Protein AF-A0A4P5XWU2-F1 (afdb_monomer_lite)

Foldseek 3Di:
DDDDPCVVVQVVCAQVLNHPDRPPPDDDPVVVCCCVPPVVCPVVVVPVD

Sequence (49 aa):
MDYDVYSNWGNWAYVAGVGNDPRENRRFNIAHQAETYDPEGAYQKLWLD

pLDDT: mean 92.23, std 7.58, range [69.31, 98.31]

Radius of gyration: 14.62 Å; chains: 1; bounding box: 36×25×29 Å

Secondary structure (DSSP, 8-state):
----HHHHHHHHHHHTT-SSS--TT----HHHHHHHH-TT-HHHHHHH-

Structure (mmCIF, N/CA/C/O backbone):
data_AF-A0A4P5XWU2-F1
#
_entry.id   AF-A0A4P5XWU2-F1
#
loop_
_atom_site.group_PDB
_atom_site.id
_atom_site.type_symbol
_atom_site.label_atom_id
_atom_site.label_alt_id
_atom_site.label_comp_id
_atom_site.label_asym_id
_atom_site.label_entity_id
_atom_site.label_seq_id
_atom_site.pdbx_PDB_ins_code
_atom_site.Cartn_x
_atom_site.Cartn_y
_atom_site.Cartn_z
_atom_site.occupancy
_atom_site.B_iso_or_equiv
_atom_site.auth_seq_id
_atom_site.auth_comp_id
_atom_site.auth_asym_id
_atom_site.auth_atom_id
_atom_site.pdbx_PDB_model_num
ATOM 1 N N . MET A 1 1 ? -8.459 15.409 -4.582 1.00 81.62 1 MET A N 1
ATOM 2 C CA . MET A 1 1 ? -7.841 14.971 -5.849 1.00 81.62 1 MET A CA 1
ATOM 3 C C . MET A 1 1 ? -6.455 15.581 -5.901 1.00 81.62 1 MET A C 1
ATOM 5 O O . MET A 1 1 ? -6.361 16.799 -5.839 1.00 81.62 1 MET A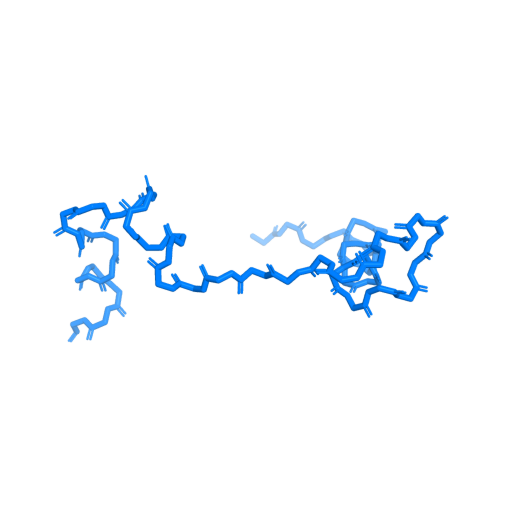 O 1
ATOM 9 N N . ASP A 1 2 ? -5.421 14.750 -5.922 1.00 95.56 2 ASP A N 1
ATOM 10 C CA . ASP A 1 2 ? -4.016 15.089 -5.634 1.00 95.56 2 ASP A CA 1
ATOM 11 C C . ASP A 1 2 ? -3.041 14.456 -6.645 1.00 95.56 2 ASP A C 1
ATOM 13 O O . ASP A 1 2 ? -1.863 14.267 -6.361 1.00 95.56 2 ASP A O 1
ATOM 17 N N . TYR A 1 3 ? -3.540 14.115 -7.837 1.00 95.50 3 TYR A N 1
ATOM 18 C CA . TYR A 1 3 ? -2.734 13.481 -8.870 1.00 95.50 3 TYR A CA 1
ATOM 19 C C . TYR A 1 3 ? -1.536 14.349 -9.267 1.00 95.50 3 TYR A C 1
ATOM 21 O O . TYR A 1 3 ? -1.693 15.460 -9.775 1.00 95.50 3 TYR A O 1
ATOM 29 N N . A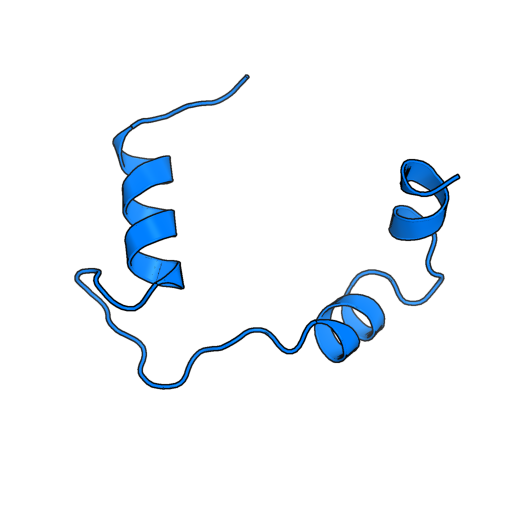SP A 1 4 ? -0.351 13.766 -9.117 1.00 97.75 4 ASP A N 1
ATOM 30 C CA . ASP A 1 4 ? 0.901 14.239 -9.687 1.00 97.75 4 ASP A CA 1
ATOM 31 C C . ASP A 1 4 ? 1.526 13.107 -10.510 1.00 97.75 4 ASP A C 1
ATOM 33 O O . ASP A 1 4 ? 1.689 11.981 -10.028 1.00 97.75 4 ASP A O 1
ATOM 37 N N . VAL A 1 5 ? 1.858 13.392 -11.773 1.00 96.88 5 VAL A N 1
ATOM 38 C CA . VAL A 1 5 ? 2.309 12.374 -12.734 1.00 96.88 5 VAL A CA 1
ATOM 39 C C . VAL A 1 5 ? 3.588 11.683 -12.271 1.00 96.88 5 VAL A C 1
ATOM 41 O O . VAL A 1 5 ? 3.693 10.460 -12.372 1.00 96.88 5 VAL A O 1
ATOM 44 N N . TYR A 1 6 ? 4.534 12.434 -11.712 1.00 95.94 6 TYR A N 1
ATOM 45 C CA . TYR A 1 6 ? 5.818 11.888 -11.293 1.00 95.94 6 TYR A CA 1
ATOM 46 C C . TYR A 1 6 ? 5.673 11.053 -10.022 1.00 95.94 6 TYR A C 1
ATOM 48 O O . TYR A 1 6 ? 6.153 9.919 -9.975 1.00 95.94 6 TYR A O 1
ATOM 56 N N . SER A 1 7 ? 4.952 11.570 -9.028 1.00 95.62 7 SER A N 1
ATOM 57 C CA . SER A 1 7 ? 4.713 10.888 -7.754 1.00 95.62 7 SER A CA 1
ATOM 58 C C . SER A 1 7 ? 3.915 9.602 -7.951 1.00 95.62 7 SER A C 1
ATOM 60 O O . SER A 1 7 ? 4.276 8.559 -7.408 1.00 95.62 7 SER A O 1
ATOM 62 N N . ASN A 1 8 ? 2.862 9.637 -8.772 1.00 96.62 8 ASN A N 1
ATOM 63 C CA . ASN A 1 8 ? 2.036 8.461 -9.017 1.00 96.62 8 ASN A CA 1
ATOM 64 C C . ASN A 1 8 ? 2.818 7.371 -9.765 1.00 96.62 8 ASN A C 1
ATOM 66 O O . ASN A 1 8 ? 2.968 6.262 -9.253 1.00 96.62 8 ASN A O 1
ATOM 70 N N . TRP A 1 9 ? 3.356 7.671 -10.952 1.00 95.62 9 TRP A N 1
ATOM 71 C CA . TRP A 1 9 ? 4.054 6.659 -11.756 1.00 95.62 9 TRP A CA 1
ATOM 72 C C . TRP A 1 9 ? 5.348 6.171 -11.096 1.00 95.62 9 TRP A C 1
ATOM 74 O O . TRP A 1 9 ? 5.658 4.982 -11.181 1.00 95.62 9 TRP A O 1
ATOM 84 N N . GLY A 1 10 ? 6.064 7.046 -10.384 1.00 94.56 10 GLY A N 1
ATOM 85 C CA . GLY A 1 10 ? 7.246 6.672 -9.609 1.00 94.56 10 GLY A CA 1
ATOM 86 C C . GLY A 1 10 ? 6.925 5.670 -8.498 1.00 94.56 10 GLY A C 1
ATOM 87 O O . GLY A 1 10 ? 7.579 4.630 -8.405 1.00 94.56 10 GLY A O 1
ATOM 88 N N . ASN A 1 11 ? 5.876 5.924 -7.706 1.00 94.06 11 ASN A N 1
ATOM 89 C CA . ASN A 1 11 ? 5.439 4.999 -6.656 1.00 94.06 11 ASN A CA 1
ATOM 90 C C . ASN A 1 11 ? 4.933 3.668 -7.231 1.00 94.06 11 ASN A C 1
ATOM 92 O O . ASN A 1 11 ? 5.233 2.609 -6.679 1.00 94.06 11 ASN A O 1
ATOM 96 N N . TRP A 1 12 ? 4.225 3.690 -8.364 1.00 94.31 12 TRP A N 1
ATOM 97 C CA . TRP A 1 12 ? 3.783 2.463 -9.037 1.00 94.31 12 TRP A CA 1
ATOM 98 C C . TRP A 1 12 ? 4.953 1.616 -9.544 1.00 94.31 12 TRP A C 1
ATOM 100 O O . TRP A 1 12 ? 4.979 0.408 -9.307 1.00 94.31 12 TRP A O 1
ATOM 110 N N . ALA A 1 13 ? 5.948 2.237 -10.181 1.00 93.62 13 ALA A N 1
ATOM 111 C CA . ALA A 1 13 ? 7.157 1.540 -10.615 1.00 93.62 13 ALA A CA 1
ATOM 112 C C . ALA A 1 13 ? 7.941 0.963 -9.423 1.00 93.62 13 ALA A C 1
ATOM 114 O O . ALA A 1 13 ? 8.467 -0.149 -9.511 1.00 93.62 13 ALA A O 1
ATOM 115 N N . TYR A 1 14 ? 7.974 1.685 -8.296 1.00 92.00 14 TYR A N 1
ATOM 116 C CA . TYR A 1 14 ? 8.583 1.220 -7.051 1.00 92.00 14 TYR A CA 1
ATOM 117 C C . TYR A 1 14 ? 7.889 -0.027 -6.491 1.00 92.00 14 TYR A C 1
ATOM 119 O O . TYR A 1 14 ? 8.546 -1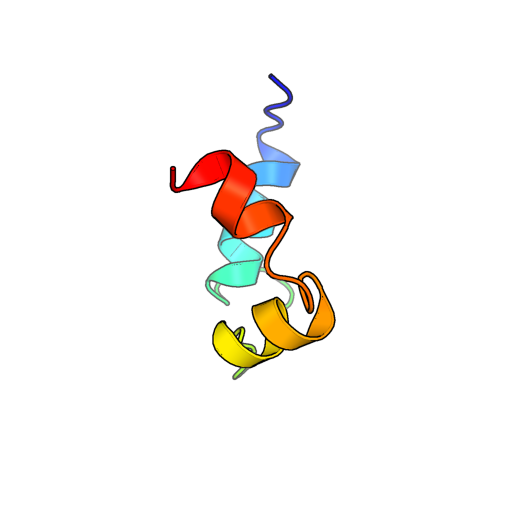.035 -6.237 1.00 92.00 14 TYR A O 1
ATOM 127 N N . VAL A 1 15 ? 6.561 0.012 -6.344 1.00 91.44 15 VAL A N 1
ATOM 128 C CA . VAL A 1 15 ? 5.765 -1.116 -5.827 1.00 91.44 15 VAL A CA 1
ATOM 129 C C . VAL A 1 15 ? 5.868 -2.341 -6.737 1.00 91.44 15 VAL A C 1
ATOM 131 O O . VAL A 1 15 ? 5.935 -3.465 -6.244 1.00 91.44 15 VAL A O 1
ATOM 134 N N . ALA A 1 16 ? 5.923 -2.138 -8.055 1.00 91.00 16 ALA A N 1
ATOM 135 C CA . ALA A 1 16 ? 6.091 -3.215 -9.029 1.00 91.00 16 ALA A CA 1
ATOM 136 C C . ALA A 1 16 ? 7.538 -3.741 -9.129 1.00 91.00 16 ALA A C 1
ATOM 138 O O . ALA A 1 16 ? 7.774 -4.736 -9.813 1.00 91.00 16 ALA A O 1
ATOM 139 N N . GLY A 1 17 ? 8.505 -3.093 -8.470 1.00 90.50 17 GLY A N 1
ATOM 140 C CA . GLY A 1 17 ? 9.916 -3.480 -8.516 1.00 90.50 17 GLY A CA 1
ATOM 141 C C . GLY A 1 17 ? 10.602 -3.219 -9.862 1.00 90.50 17 GLY A C 1
ATOM 142 O O . GLY A 1 17 ? 11.659 -3.784 -10.114 1.00 90.50 17 GLY A O 1
ATOM 143 N N . VAL A 1 18 ? 10.020 -2.376 -10.723 1.00 91.19 18 VAL A N 1
ATOM 144 C CA . V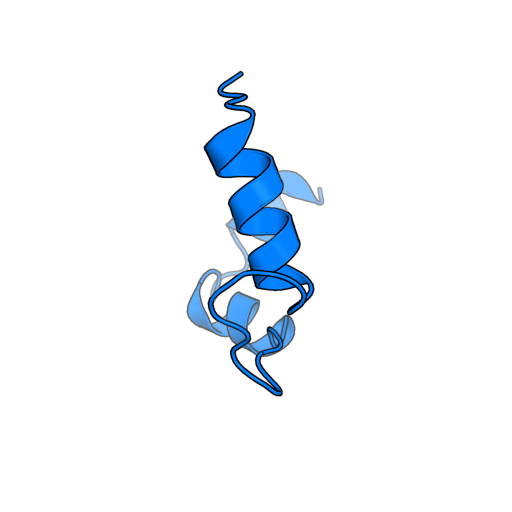AL A 1 18 ? 10.556 -2.015 -12.056 1.00 91.19 18 VAL A CA 1
ATOM 145 C C . VAL A 1 18 ? 11.107 -0.583 -12.108 1.00 91.19 18 VAL A C 1
ATOM 147 O O . VAL A 1 18 ? 11.379 -0.053 -13.182 1.00 91.19 18 VAL A O 1
ATOM 150 N N . GLY A 1 19 ? 11.220 0.072 -10.950 1.00 87.00 19 GLY A N 1
ATOM 151 C CA . GLY A 1 19 ? 11.767 1.421 -10.806 1.00 87.00 19 GLY A CA 1
ATOM 152 C C . GLY A 1 19 ? 13.291 1.459 -10.649 1.00 87.00 19 GLY A C 1
ATOM 153 O O . GLY A 1 19 ? 13.972 0.441 -10.683 1.00 87.00 19 GLY A O 1
ATOM 154 N N . ASN A 1 20 ? 13.819 2.663 -10.418 1.00 79.94 20 ASN A N 1
ATOM 155 C CA . ASN A 1 20 ? 15.263 2.924 -10.330 1.00 79.94 20 ASN A CA 1
ATOM 156 C C . ASN A 1 20 ? 15.933 2.460 -9.012 1.00 79.94 20 ASN A C 1
ATOM 158 O O . ASN A 1 20 ? 17.156 2.461 -8.939 1.00 79.94 20 ASN A O 1
ATOM 162 N N . ASP A 1 21 ? 15.161 2.074 -7.987 1.00 80.06 21 ASP A N 1
ATOM 163 C CA . ASP A 1 21 ? 15.641 1.445 -6.736 1.00 80.06 21 ASP A CA 1
ATOM 164 C C . ASP A 1 21 ? 14.870 0.131 -6.501 1.00 80.06 21 ASP A C 1
ATOM 166 O O . ASP A 1 21 ? 13.957 0.086 -5.663 1.00 80.06 21 ASP A O 1
ATOM 170 N N . PRO A 1 22 ? 15.133 -0.929 -7.292 1.00 70.81 22 PRO A N 1
ATOM 171 C CA . PRO A 1 22 ? 14.431 -2.190 -7.136 1.00 70.81 22 PRO A CA 1
ATOM 172 C C . PRO A 1 22 ? 14.878 -2.848 -5.831 1.00 70.81 22 PRO A C 1
ATOM 174 O O . PRO A 1 22 ? 15.966 -3.411 -5.716 1.00 70.81 22 PRO A O 1
ATOM 177 N N . ARG A 1 23 ? 14.008 -2.798 -4.823 1.00 80.31 23 ARG A N 1
ATOM 178 C CA . ARG A 1 23 ? 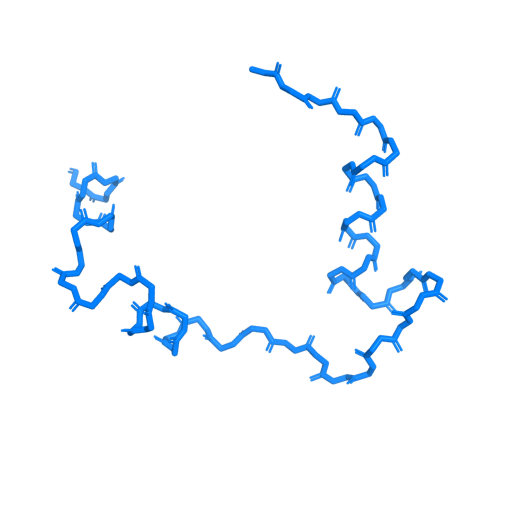14.184 -3.598 -3.611 1.00 80.31 23 ARG A CA 1
ATOM 179 C C . ARG A 1 23 ? 13.627 -4.985 -3.863 1.00 80.31 23 ARG A C 1
ATOM 181 O O . ARG A 1 23 ? 12.420 -5.210 -3.751 1.00 80.31 23 ARG A O 1
ATOM 188 N N . GLU A 1 24 ? 14.520 -5.896 -4.228 1.00 74.88 24 GLU A N 1
ATOM 189 C CA . GLU A 1 24 ? 14.172 -7.287 -4.497 1.00 74.88 24 GLU A CA 1
ATOM 190 C C . GLU A 1 24 ? 13.398 -7.904 -3.322 1.00 74.88 24 GLU A C 1
ATOM 192 O O . GLU A 1 24 ? 13.682 -7.651 -2.151 1.00 74.88 24 GLU A O 1
ATOM 197 N N . ASN A 1 25 ? 12.388 -8.716 -3.647 1.00 78.56 25 ASN A N 1
ATOM 198 C CA . ASN A 1 25 ? 11.554 -9.448 -2.687 1.00 78.56 25 ASN A CA 1
ATOM 199 C C . ASN A 1 25 ? 10.762 -8.592 -1.679 1.00 78.56 25 ASN A C 1
ATOM 201 O O . ASN A 1 25 ? 10.204 -9.131 -0.721 1.00 78.56 25 ASN A O 1
ATOM 205 N N . ARG A 1 26 ? 10.627 -7.278 -1.895 1.00 84.00 26 ARG A N 1
ATOM 206 C CA . ARG A 1 26 ? 9.765 -6.434 -1.060 1.00 84.00 26 ARG A CA 1
ATOM 207 C C . ARG A 1 26 ? 8.297 -6.606 -1.462 1.00 84.00 26 ARG A C 1
ATOM 209 O O . ARG A 1 26 ? 7.852 -6.074 -2.472 1.00 84.00 26 ARG A O 1
ATOM 216 N N . ARG A 1 27 ? 7.529 -7.336 -0.652 1.00 90.06 27 ARG A N 1
ATOM 217 C CA . ARG A 1 27 ? 6.066 -7.465 -0.772 1.00 90.06 27 ARG A CA 1
ATOM 218 C C . ARG A 1 27 ? 5.406 -7.119 0.554 1.00 90.06 27 ARG A C 1
ATOM 220 O O . ARG A 1 27 ? 5.953 -7.413 1.614 1.00 90.06 27 ARG A O 1
ATOM 227 N N . PHE A 1 28 ? 4.223 -6.521 0.498 1.00 93.69 28 PHE A N 1
ATOM 228 C CA . PHE A 1 28 ? 3.421 -6.301 1.695 1.00 93.69 28 PHE A CA 1
ATOM 229 C C . PHE A 1 28 ? 2.696 -7.590 2.085 1.00 93.69 28 PHE A C 1
ATOM 231 O O . PHE A 1 28 ? 1.980 -8.177 1.276 1.00 93.69 28 PHE A O 1
ATOM 238 N N . ASN A 1 29 ? 2.863 -8.017 3.336 1.00 96.19 29 ASN A N 1
ATOM 239 C CA . ASN A 1 29 ? 1.970 -8.996 3.945 1.00 96.19 29 ASN A CA 1
ATOM 240 C C . ASN A 1 29 ? 0.727 -8.254 4.452 1.00 96.19 29 ASN A C 1
ATOM 242 O O . ASN A 1 29 ? 0.803 -7.547 5.453 1.00 96.19 29 ASN A O 1
ATOM 246 N N . ILE A 1 30 ? -0.398 -8.411 3.753 1.00 96.75 30 ILE A N 1
ATOM 247 C CA . ILE A 1 30 ? -1.629 -7.657 4.026 1.00 96.75 30 ILE A CA 1
ATOM 248 C C . ILE A 1 30 ? -2.169 -7.919 5.436 1.00 96.75 30 ILE A C 1
ATOM 250 O O . ILE A 1 30 ? -2.551 -6.969 6.110 1.00 96.75 30 ILE A O 1
ATOM 254 N N . ALA A 1 31 ? -2.135 -9.169 5.912 1.00 97.31 31 ALA A N 1
ATOM 255 C CA . ALA A 1 31 ? -2.598 -9.505 7.259 1.00 97.31 31 ALA A CA 1
ATOM 256 C C . ALA A 1 31 ? -1.763 -8.782 8.324 1.00 97.31 31 ALA A C 1
ATOM 258 O O . ALA A 1 31 ? -2.307 -8.107 9.191 1.00 97.31 31 ALA A O 1
ATOM 259 N N . HIS A 1 32 ? -0.436 -8.820 8.185 1.00 98.06 32 HIS A N 1
ATOM 260 C CA . HIS A 1 32 ? 0.453 -8.124 9.112 1.00 98.06 32 HIS A CA 1
ATOM 261 C C . HIS A 1 32 ? 0.288 -6.595 9.062 1.00 98.06 32 HIS A C 1
ATOM 263 O O . HIS A 1 32 ? 0.375 -5.930 10.092 1.00 98.06 32 HIS A O 1
ATOM 269 N N . GLN A 1 33 ? 0.040 -6.016 7.879 1.00 98.31 33 GLN A N 1
ATOM 270 C CA . GLN A 1 33 ? -0.267 -4.585 7.760 1.00 98.31 33 GLN A CA 1
ATOM 271 C C . GLN A 1 33 ? -1.569 -4.231 8.488 1.00 98.31 33 GLN A C 1
ATOM 273 O O . GLN A 1 33 ? -1.595 -3.236 9.207 1.00 98.31 33 GLN A O 1
ATOM 278 N N . ALA A 1 34 ? -2.616 -5.049 8.353 1.00 97.81 34 ALA A N 1
ATOM 279 C CA . ALA A 1 34 ? -3.875 -4.838 9.063 1.00 97.81 34 ALA A CA 1
ATOM 280 C C . ALA A 1 34 ? -3.684 -4.938 10.585 1.00 97.81 34 ALA A C 1
ATOM 282 O O . ALA A 1 34 ? -4.087 -4.035 11.305 1.00 97.81 34 ALA A O 1
ATOM 283 N N . GLU A 1 35 ? -2.987 -5.966 11.073 1.00 98.00 35 GLU A N 1
ATOM 284 C CA . GLU A 1 35 ? -2.679 -6.118 12.505 1.00 98.00 35 GLU A CA 1
ATOM 285 C C . GLU A 1 35 ? -1.868 -4.940 13.065 1.00 98.00 35 GLU A C 1
ATOM 287 O O . GLU A 1 35 ? -2.095 -4.504 14.191 1.00 98.00 35 GLU A O 1
ATOM 292 N N . THR A 1 36 ? -0.919 -4.420 12.282 1.00 98.31 36 THR A N 1
ATOM 293 C CA . THR A 1 36 ? -0.020 -3.344 12.721 1.00 98.31 36 THR A CA 1
ATOM 294 C C . THR A 1 36 ? -0.698 -1.975 12.704 1.00 98.31 36 THR A C 1
ATOM 296 O O . THR A 1 36 ? -0.474 -1.173 13.609 1.00 98.31 36 THR A O 1
ATOM 299 N N . TYR A 1 37 ? -1.490 -1.683 11.668 1.00 98.19 37 TYR A N 1
ATOM 300 C CA . TYR A 1 37 ? -2.011 -0.335 11.408 1.00 98.19 37 TYR A CA 1
ATOM 301 C C . TYR A 1 37 ? -3.514 -0.176 11.670 1.00 98.19 37 TYR A C 1
ATOM 303 O O . TYR A 1 37 ? -3.980 0.955 11.783 1.00 98.19 37 TYR A O 1
ATOM 311 N N . ASP A 1 38 ? -4.265 -1.270 11.79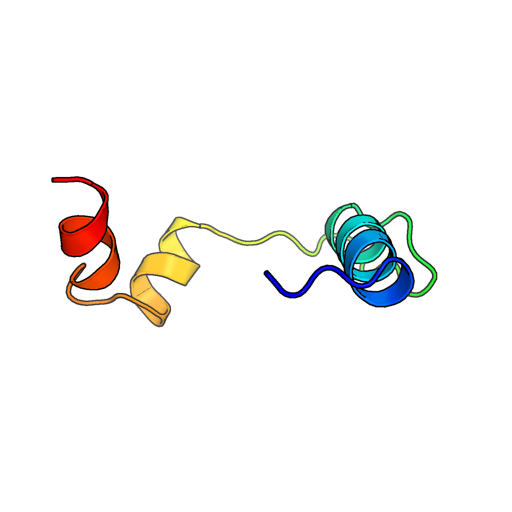5 1.00 98.06 38 ASP A N 1
ATOM 312 C CA . ASP A 1 38 ? -5.705 -1.284 12.088 1.00 98.06 38 ASP A CA 1
ATOM 313 C C . ASP A 1 38 ? -6.066 -2.404 13.097 1.00 98.06 38 ASP A C 1
ATOM 315 O O . ASP A 1 38 ? -6.906 -3.260 12.805 1.00 98.06 38 ASP A O 1
ATOM 319 N N . PRO A 1 39 ? -5.449 -2.440 14.299 1.00 97.50 39 PRO A N 1
ATOM 320 C CA . PRO A 1 39 ? -5.599 -3.555 15.244 1.00 97.50 39 PRO A CA 1
ATOM 321 C C . PRO A 1 39 ? -7.036 -3.763 15.752 1.00 97.50 39 PRO A C 1
ATOM 323 O O . PRO A 1 39 ? -7.413 -4.875 16.113 1.00 97.50 39 PRO A O 1
ATOM 326 N N . GLU A 1 40 ? -7.855 -2.708 15.778 1.00 97.50 40 GLU A N 1
ATOM 327 C CA . GLU A 1 40 ? -9.265 -2.765 16.199 1.00 97.50 40 GLU A CA 1
ATOM 328 C C . GLU A 1 40 ? -10.238 -2.971 15.017 1.00 97.50 40 GLU A C 1
ATOM 330 O O . GLU A 1 40 ? -11.461 -3.095 15.201 1.00 97.50 40 GLU A O 1
ATOM 335 N N . GLY A 1 41 ? -9.708 -3.010 13.789 1.00 97.00 41 GLY A N 1
ATOM 336 C CA . GLY A 1 41 ? -10.488 -3.107 12.557 1.00 97.00 41 GLY A CA 1
ATOM 337 C C . GLY A 1 41 ? -11.376 -1.886 12.300 1.00 97.00 41 GLY A C 1
ATOM 338 O O . GLY A 1 41 ? -12.390 -2.010 11.614 1.00 97.00 41 GLY A O 1
ATOM 339 N N . ALA A 1 42 ? -11.084 -0.740 12.919 1.00 97.75 42 ALA A N 1
ATOM 340 C CA . ALA A 1 42 ? -11.931 0.446 12.860 1.00 97.75 42 ALA A CA 1
ATOM 341 C C . ALA A 1 42 ? -11.954 1.046 11.449 1.00 97.75 42 ALA A C 1
ATOM 343 O O . ALA A 1 42 ? -13.019 1.445 10.975 1.00 97.75 42 ALA A O 1
ATOM 344 N N . TYR A 1 43 ? -10.805 1.067 10.761 1.00 97.50 43 TYR A N 1
ATOM 345 C CA . TYR A 1 43 ? -10.734 1.564 9.387 1.00 97.50 43 TYR A CA 1
ATOM 346 C C . TYR A 1 43 ? -11.465 0.625 8.424 1.00 97.50 43 TYR A C 1
ATOM 348 O O . TYR A 1 43 ? -12.242 1.087 7.594 1.00 97.50 43 TYR A O 1
ATOM 356 N N . GLN A 1 44 ? -11.274 -0.689 8.554 1.00 96.81 44 GLN A N 1
ATOM 357 C CA . GLN A 1 44 ? -11.977 -1.658 7.709 1.00 96.81 44 GLN A CA 1
ATOM 358 C C . GLN A 1 44 ? -13.497 -1.613 7.894 1.00 96.81 44 GLN A C 1
ATOM 360 O O . GLN A 1 44 ? -14.203 -1.526 6.895 1.00 96.81 44 GLN A O 1
ATOM 365 N N . LYS A 1 45 ? -14.005 -1.607 9.136 1.00 97.00 45 LYS A N 1
ATOM 366 C CA . LYS A 1 45 ? -15.455 -1.502 9.409 1.00 97.00 45 LYS A CA 1
ATOM 367 C C . LYS A 1 45 ? -16.053 -0.243 8.784 1.00 97.00 45 LYS A C 1
ATOM 369 O O . LYS A 1 45 ? -17.047 -0.317 8.083 1.00 97.00 45 LYS A O 1
ATOM 374 N N . LEU A 1 46 ? -15.382 0.901 8.939 1.00 97.38 46 LEU A N 1
ATOM 375 C CA . LEU A 1 46 ? -15.848 2.175 8.386 1.00 97.38 46 LEU A CA 1
ATOM 376 C C . LEU A 1 46 ? -16.113 2.141 6.866 1.00 97.38 46 LEU A C 1
ATOM 378 O O . LEU A 1 46 ? -16.974 2.880 6.396 1.00 97.38 46 LEU A O 1
ATOM 382 N N . TRP A 1 47 ? -15.365 1.338 6.103 1.00 97.31 47 TRP A N 1
ATOM 383 C CA . TRP A 1 47 ? -15.408 1.342 4.633 1.00 97.31 47 TRP A CA 1
ATOM 384 C C . TRP A 1 47 ? -15.966 0.060 3.999 1.00 97.31 47 TRP A C 1
ATOM 386 O O . TRP A 1 47 ? -16.178 0.049 2.785 1.00 97.31 47 TRP A O 1
ATOM 396 N N . LEU A 1 48 ? -16.153 -1.013 4.774 1.00 93.94 48 LEU A N 1
ATOM 397 C CA . LEU A 1 48 ? -16.648 -2.312 4.295 1.00 93.94 48 LEU A CA 1
ATOM 398 C C . LEU A 1 48 ? -18.080 -2.640 4.752 1.00 93.94 48 LEU A C 1
ATOM 400 O O . LEU A 1 48 ? -18.596 -3.682 4.342 1.00 93.94 48 LEU A O 1
ATOM 404 N N . ASP A 1 49 ? -18.690 -1.783 5.573 1.00 69.31 49 ASP A N 1
ATOM 405 C CA . ASP A 1 49 ? -20.109 -1.845 5.956 1.00 69.31 49 ASP A CA 1
ATOM 406 C C . ASP A 1 49 ? -21.030 -1.308 4.837 1.00 69.31 49 ASP A C 1
ATOM 408 O O . ASP A 1 49 ? -22.132 -1.882 4.656 1.00 69.31 49 ASP A O 1
#